Protein AF-A0A970KPC2-F1 (afdb_monomer)

Secondary structure (DSSP, 8-state):
-PPPHHHHHHHH--SS-------TTS-HHHHHHHHHHHHHHTS---GGG-EEEESSHHHHHHHHHHHHHHHHHHSTT-S-HHHHHHHHHHTTTSEEEEHHHHHHHHHHHTHHHHT--TT-----HHHHHHHHHHHHHHHHHHHHHHT-HHHHHHH--

Radius of gyration: 24.42 Å; Cα contacts (8 Å, |Δi|>4): 106; chains: 1; bounding box: 50×39×70 Å

Mean predicted aligned error: 6.04 Å

Structure (mmCIF, N/CA/C/O backbone):
data_AF-A0A970KPC2-F1
#
_entry.id   AF-A0A970KPC2-F1
#
loop_
_atom_site.group_PDB
_atom_site.id
_atom_site.type_symbol
_atom_site.la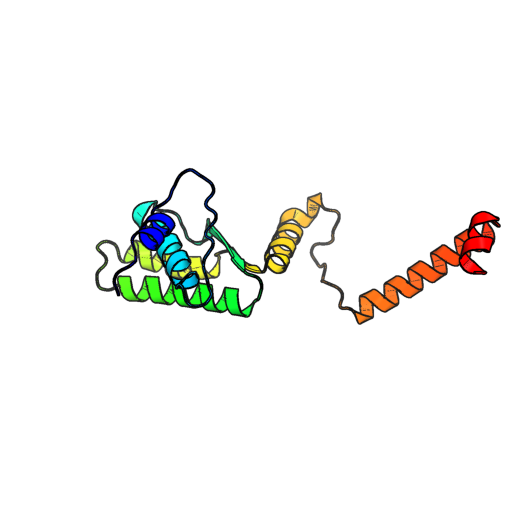bel_atom_id
_atom_site.label_alt_id
_atom_site.label_comp_id
_atom_site.label_asym_id
_atom_site.label_entity_id
_atom_site.label_seq_id
_atom_site.pdbx_PDB_ins_code
_atom_site.Cartn_x
_atom_site.Cartn_y
_atom_site.Cartn_z
_atom_site.occupancy
_atom_site.B_iso_or_equiv
_atom_site.auth_seq_id
_atom_site.auth_comp_id
_atom_site.auth_asym_id
_atom_site.auth_atom_id
_atom_site.pdbx_PDB_model_num
ATOM 1 N N . MET A 1 1 ? -7.363 13.401 20.607 1.00 59.81 1 MET A N 1
ATOM 2 C CA . MET A 1 1 ? -7.301 14.564 19.693 1.00 59.81 1 MET A CA 1
ATOM 3 C C . MET A 1 1 ? -8.570 14.571 18.870 1.00 59.81 1 MET A C 1
ATOM 5 O O . MET A 1 1 ? -8.982 13.497 18.450 1.00 59.81 1 MET A O 1
ATOM 9 N N . ALA A 1 2 ? -9.192 15.733 18.694 1.00 86.62 2 ALA A N 1
ATOM 10 C CA . ALA A 1 2 ? -10.320 15.876 17.781 1.00 86.62 2 ALA A CA 1
ATOM 11 C C . ALA A 1 2 ? -9.799 15.972 16.337 1.00 86.62 2 ALA A C 1
ATOM 13 O O . ALA A 1 2 ? -8.763 16.594 16.103 1.00 86.62 2 ALA A O 1
ATOM 14 N N . TRP A 1 3 ? -10.491 15.323 15.404 1.00 94.56 3 TRP A N 1
ATOM 15 C CA . TRP A 1 3 ? -10.256 15.470 13.967 1.00 94.56 3 TRP A CA 1
ATOM 16 C C . TRP A 1 3 ? -10.808 16.818 13.489 1.00 94.56 3 TRP A C 1
ATOM 18 O O . TRP A 1 3 ? -11.826 17.263 14.018 1.00 94.56 3 TRP A O 1
ATOM 28 N N . THR A 1 4 ? -10.171 17.450 12.499 1.00 95.44 4 THR A N 1
ATOM 29 C CA . THR A 1 4 ? -10.776 18.611 11.816 1.00 95.44 4 THR A CA 1
ATOM 30 C C . THR A 1 4 ? -11.923 18.168 10.910 1.00 95.44 4 THR A C 1
ATOM 32 O O . THR A 1 4 ? -12.033 16.984 10.574 1.00 95.44 4 THR A O 1
ATOM 35 N N . ASP A 1 5 ? -12.750 19.115 10.474 1.00 95.69 5 ASP A N 1
ATOM 36 C CA . ASP A 1 5 ? -13.871 18.830 9.578 1.00 95.69 5 ASP A CA 1
ATOM 37 C C . ASP A 1 5 ? -13.393 18.223 8.250 1.00 95.69 5 ASP A C 1
ATOM 39 O O . ASP A 1 5 ? -13.946 17.224 7.793 1.00 95.69 5 ASP A O 1
ATOM 43 N N . GLU A 1 6 ? -12.287 18.716 7.687 1.00 94.75 6 GLU A N 1
ATOM 44 C CA . GLU A 1 6 ? -11.696 18.180 6.453 1.00 94.75 6 GLU A CA 1
ATOM 45 C C . GLU A 1 6 ? -11.117 16.774 6.659 1.00 94.75 6 GLU A C 1
ATOM 47 O O . GLU A 1 6 ? -11.199 15.913 5.780 1.00 94.75 6 GLU A O 1
ATOM 52 N N . GLN A 1 7 ? -10.532 16.506 7.832 1.00 96.19 7 GLN A N 1
ATOM 53 C CA . GLN A 1 7 ? -10.046 15.170 8.177 1.00 96.19 7 GLN A CA 1
ATOM 54 C C . GLN A 1 7 ? -11.211 14.191 8.338 1.00 96.19 7 GLN A C 1
ATOM 56 O O . GLN A 1 7 ? -11.132 13.065 7.845 1.00 96.19 7 GLN A O 1
ATOM 61 N N . LEU A 1 8 ? -12.301 14.611 8.986 1.00 96.00 8 LEU A N 1
ATOM 62 C CA . LEU A 1 8 ? -13.521 13.816 9.117 1.00 96.00 8 LEU A CA 1
ATOM 63 C C . LEU A 1 8 ? -14.161 13.547 7.759 1.00 96.00 8 LEU A C 1
ATOM 65 O O . LEU A 1 8 ? -14.555 12.409 7.500 1.00 96.00 8 LEU A O 1
ATOM 69 N N . GLU A 1 9 ? -14.224 14.545 6.880 1.00 95.44 9 GLU A N 1
ATOM 70 C CA . GLU A 1 9 ? -14.686 14.370 5.506 1.00 95.44 9 GLU A CA 1
ATOM 71 C C . GLU A 1 9 ? -13.822 13.327 4.786 1.00 95.44 9 GLU A C 1
ATOM 73 O O . GLU A 1 9 ? -14.343 12.336 4.267 1.00 95.44 9 GLU A O 1
ATOM 78 N N . ALA A 1 10 ? -12.494 13.465 4.851 1.00 96.31 10 ALA A N 1
ATOM 79 C CA . ALA A 1 10 ? -11.567 12.516 4.246 1.00 96.31 10 ALA A CA 1
ATOM 80 C C . ALA A 1 10 ? -11.670 11.104 4.846 1.00 96.31 10 ALA A C 1
ATOM 82 O O . ALA A 1 10 ? -11.484 10.120 4.133 1.00 96.31 10 ALA A O 1
ATOM 83 N N . ILE A 1 11 ? -11.994 10.962 6.130 1.00 96.81 11 ILE A N 1
ATOM 84 C CA . ILE A 1 11 ? -12.200 9.670 6.801 1.00 96.81 11 ILE A CA 1
ATOM 85 C C . ILE A 1 11 ? -13.536 9.033 6.380 1.00 96.81 11 ILE A C 1
ATOM 87 O O . ILE A 1 11 ? -13.601 7.833 6.088 1.00 96.81 11 ILE A O 1
ATOM 91 N N . ASN A 1 12 ? -14.604 9.826 6.312 1.00 96.12 12 ASN A N 1
ATOM 92 C CA . ASN A 1 12 ? -15.973 9.347 6.118 1.00 96.12 12 ASN A CA 1
ATOM 93 C C . ASN A 1 12 ? -16.388 9.239 4.644 1.00 96.12 12 ASN A C 1
ATOM 95 O O . ASN A 1 12 ? -17.336 8.524 4.342 1.00 96.12 12 ASN A O 1
ATOM 99 N N . HIS A 1 13 ? -15.683 9.880 3.708 1.00 96.00 13 HIS A N 1
ATOM 100 C CA . HIS A 1 13 ? -16.048 9.875 2.287 1.00 96.00 13 HIS A CA 1
ATOM 101 C C . HIS A 1 13 ? -16.171 8.450 1.709 1.00 96.00 13 HIS A C 1
ATOM 103 O O . HIS A 1 13 ? -15.275 7.619 1.912 1.00 96.00 13 HIS A O 1
ATOM 109 N N . ARG A 1 14 ? -17.235 8.159 0.949 1.00 94.44 14 ARG A N 1
ATOM 110 C CA . ARG A 1 14 ? -17.501 6.859 0.294 1.00 94.44 14 ARG A CA 1
ATOM 111 C C . ARG A 1 14 ? -18.045 7.053 -1.128 1.00 94.44 14 ARG A C 1
ATOM 113 O O . ARG A 1 14 ? -18.544 8.118 -1.469 1.00 94.44 14 ARG A O 1
ATOM 120 N N . GLY A 1 15 ? -17.971 6.000 -1.946 1.00 93.12 15 GLY A N 1
ATOM 121 C CA . GLY A 1 15 ? -18.669 5.905 -3.237 1.00 93.12 15 GLY A CA 1
ATOM 122 C C . GLY A 1 15 ? -18.008 6.600 -4.433 1.00 93.12 15 GLY A C 1
ATOM 123 O O . GLY A 1 15 ? -18.491 6.437 -5.549 1.00 93.12 15 GLY A O 1
ATOM 124 N N . LYS A 1 16 ? -16.916 7.348 -4.235 1.00 94.38 16 LYS A N 1
ATOM 125 C CA . LYS A 1 16 ? -16.149 8.006 -5.306 1.00 94.38 16 LYS A CA 1
ATOM 126 C C . LYS A 1 16 ? -14.651 8.011 -4.998 1.00 94.38 16 LYS A C 1
ATOM 128 O O . LYS A 1 16 ? -14.231 7.729 -3.873 1.00 94.38 16 LYS A O 1
ATOM 133 N N . ASN A 1 17 ? -13.857 8.345 -6.014 1.00 96.19 17 ASN A N 1
ATOM 134 C CA . ASN A 1 17 ? -12.427 8.591 -5.860 1.00 96.19 17 ASN A CA 1
ATOM 135 C C . ASN A 1 17 ? -12.209 9.889 -5.077 1.00 96.19 17 ASN A C 1
ATOM 137 O O . ASN A 1 17 ? -12.846 10.901 -5.364 1.00 96.19 17 ASN A O 1
ATOM 141 N N . LEU A 1 18 ? -11.288 9.850 -4.115 1.00 95.44 18 LEU A N 1
ATOM 142 C CA . LEU A 1 18 ? -10.932 10.982 -3.268 1.00 95.44 18 LEU A CA 1
ATOM 143 C C . LEU A 1 18 ? -9.440 11.282 -3.423 1.00 95.44 18 LEU A C 1
ATOM 145 O O . LEU A 1 18 ? -8.610 10.393 -3.237 1.00 95.44 18 LEU A O 1
ATOM 149 N N . LEU A 1 19 ? -9.115 12.543 -3.704 1.00 95.75 19 LEU A N 1
ATOM 150 C CA . LEU A 1 19 ? -7.753 13.065 -3.663 1.00 95.75 19 LEU A CA 1
ATOM 151 C C . LEU A 1 19 ? -7.620 13.999 -2.460 1.00 95.75 19 LEU A C 1
ATOM 153 O O . LEU A 1 19 ? -8.370 14.963 -2.344 1.00 95.75 19 LEU A O 1
ATOM 157 N N . VAL A 1 20 ? -6.655 13.727 -1.582 1.00 93.81 20 VAL A N 1
ATOM 158 C CA . VAL A 1 20 ? -6.379 14.555 -0.400 1.00 93.81 20 VAL A CA 1
ATOM 159 C C . VAL A 1 20 ? -5.048 15.272 -0.595 1.00 93.81 20 VAL A C 1
ATOM 161 O O . VAL A 1 20 ? -3.989 14.645 -0.567 1.00 93.81 20 VAL A O 1
ATOM 164 N N . ALA A 1 21 ? -5.096 16.591 -0.772 1.00 93.44 21 ALA A N 1
ATOM 165 C CA . ALA A 1 21 ? -3.915 17.447 -0.801 1.00 93.44 21 ALA A CA 1
ATOM 166 C C . ALA A 1 21 ? -3.690 18.047 0.592 1.00 93.44 21 ALA A C 1
ATOM 168 O O . ALA A 1 21 ? -4.561 18.737 1.113 1.00 93.44 21 ALA A O 1
ATOM 169 N N . ALA A 1 22 ? -2.537 17.785 1.215 1.00 89.81 22 ALA A N 1
ATOM 170 C CA . ALA A 1 22 ? -2.247 18.337 2.537 1.00 89.81 22 ALA A CA 1
ATOM 171 C C . ALA A 1 22 ? -0.745 18.542 2.780 1.00 89.81 22 ALA A C 1
ATOM 173 O O . ALA A 1 22 ? 0.085 17.712 2.390 1.00 89.81 22 ALA A O 1
ATOM 174 N N . ALA A 1 23 ? -0.401 19.614 3.498 1.00 90.94 23 ALA A N 1
ATOM 175 C CA . ALA A 1 23 ? 0.975 19.966 3.858 1.00 90.94 23 ALA A CA 1
ATOM 176 C C . ALA A 1 23 ? 1.645 18.902 4.749 1.00 90.94 23 ALA A C 1
ATOM 178 O O . ALA A 1 23 ? 0.975 18.038 5.330 1.00 90.94 23 ALA A O 1
ATOM 179 N N . ALA A 1 24 ? 2.974 18.917 4.864 1.00 86.94 24 ALA A N 1
ATOM 180 C CA . ALA A 1 24 ? 3.682 18.082 5.840 1.00 86.94 24 ALA A CA 1
ATOM 181 C C . ALA A 1 24 ? 3.141 18.333 7.266 1.00 86.94 24 ALA A C 1
ATOM 183 O O . ALA A 1 24 ? 2.710 19.436 7.582 1.00 86.94 24 ALA A O 1
ATOM 184 N N . GLY A 1 25 ? 3.083 17.295 8.105 1.00 85.31 25 GLY A N 1
ATOM 185 C CA . GLY A 1 25 ? 2.579 17.413 9.484 1.00 85.31 25 GLY A CA 1
ATOM 186 C C . GLY A 1 25 ? 1.051 17.483 9.659 1.00 85.31 25 GLY A C 1
ATOM 187 O O . GLY A 1 25 ? 0.577 17.355 10.777 1.00 85.31 25 GLY A O 1
ATOM 188 N N . SER A 1 26 ? 0.257 17.571 8.587 1.00 87.81 26 SER A N 1
ATOM 189 C CA . SER A 1 26 ? -1.227 17.628 8.634 1.00 87.81 26 SER A CA 1
ATOM 190 C C . SER A 1 26 ? -1.946 16.342 9.086 1.00 87.81 26 SER A C 1
ATOM 192 O O . SER A 1 26 ? -3.170 16.246 9.018 1.00 87.81 26 SER A O 1
ATOM 194 N N . GLY A 1 27 ? -1.205 15.315 9.509 1.00 91.00 27 GLY A N 1
ATOM 195 C CA . GLY A 1 27 ? -1.789 14.055 9.974 1.00 91.00 27 GLY A CA 1
ATOM 196 C C . GLY A 1 27 ? -2.315 13.129 8.872 1.00 91.00 27 GLY A C 1
ATOM 197 O O . GLY A 1 27 ? -3.065 12.212 9.189 1.00 91.00 27 GLY A O 1
ATOM 198 N N . LYS A 1 28 ? -1.909 13.306 7.601 1.00 93.81 28 LYS A N 1
ATOM 199 C CA . LYS A 1 28 ? -2.319 12.456 6.454 1.00 93.81 28 LYS A CA 1
ATOM 200 C C . LYS A 1 28 ? -2.311 10.956 6.761 1.00 93.81 28 LYS A C 1
ATOM 202 O O . LYS A 1 28 ? -3.272 10.257 6.460 1.00 93.81 28 LYS A O 1
ATOM 207 N N . THR A 1 29 ? -1.235 10.468 7.376 1.00 92.88 29 THR A N 1
ATOM 208 C CA . THR A 1 29 ? -1.098 9.051 7.730 1.00 92.88 29 THR A CA 1
ATOM 209 C C . THR A 1 29 ? -2.138 8.634 8.767 1.00 92.88 29 THR A C 1
ATOM 211 O O . THR A 1 29 ? -2.769 7.595 8.609 1.00 92.88 29 THR A O 1
ATOM 214 N N . SER A 1 30 ? -2.375 9.455 9.792 1.00 95.00 30 SER A N 1
ATOM 215 C CA . SER A 1 30 ? -3.395 9.196 10.814 1.00 95.00 30 SER A CA 1
ATOM 216 C C . SER A 1 30 ? -4.805 9.191 10.218 1.00 95.00 30 SER A C 1
ATOM 218 O O . SER A 1 30 ? -5.588 8.301 10.533 1.00 95.00 30 SER A O 1
ATOM 220 N N . VAL A 1 31 ? -5.103 10.126 9.309 1.00 96.06 31 VAL A N 1
ATOM 221 C CA . VAL A 1 31 ? -6.367 10.181 8.550 1.00 96.06 31 VAL A CA 1
ATOM 222 C C . VAL A 1 31 ? -6.562 8.903 7.735 1.00 96.06 31 VAL A C 1
ATOM 224 O O . VAL A 1 31 ? -7.636 8.307 7.767 1.00 96.06 31 VAL A O 1
ATOM 227 N N . LEU A 1 32 ? -5.523 8.445 7.030 1.00 96.19 32 LEU A N 1
ATOM 228 C CA . LEU A 1 32 ? -5.593 7.228 6.223 1.00 96.19 32 LEU A CA 1
ATOM 229 C C . LEU A 1 32 ? -5.788 5.971 7.084 1.00 96.19 32 LEU A C 1
ATOM 231 O O . LEU A 1 32 ? -6.610 5.123 6.741 1.00 96.19 32 LEU A O 1
ATOM 235 N N . VAL A 1 33 ? -5.082 5.863 8.214 1.00 97.00 33 VAL A N 1
ATOM 236 C CA . VAL A 1 33 ? -5.248 4.754 9.168 1.00 97.00 33 VAL A CA 1
ATOM 237 C C . VAL A 1 33 ? -6.666 4.743 9.731 1.00 97.00 33 VAL A C 1
ATOM 239 O O . VAL A 1 33 ? -7.311 3.699 9.718 1.00 97.00 33 VAL A O 1
ATOM 242 N N . GLU A 1 34 ? -7.191 5.890 10.163 1.00 96.94 34 GLU A N 1
ATOM 243 C CA . GLU A 1 34 ? -8.556 5.973 10.690 1.00 96.94 34 GLU A CA 1
ATOM 244 C C . GLU A 1 34 ? -9.601 5.638 9.620 1.00 96.94 34 GLU A C 1
ATOM 246 O O . GLU A 1 34 ? -10.548 4.896 9.883 1.00 96.94 34 GLU A O 1
ATOM 251 N N . ARG A 1 35 ? -9.391 6.100 8.381 1.00 97.12 35 ARG A N 1
ATOM 252 C CA . ARG A 1 35 ? -10.222 5.729 7.231 1.00 97.12 35 ARG A CA 1
ATOM 253 C C . ARG A 1 35 ? -10.247 4.214 7.039 1.00 97.12 35 ARG A C 1
ATOM 255 O O . ARG A 1 35 ? -11.328 3.655 6.878 1.00 97.12 35 ARG A O 1
ATOM 262 N N . ILE A 1 36 ? -9.092 3.545 7.087 1.00 96.75 36 ILE A N 1
ATOM 263 C CA . ILE A 1 36 ? -8.992 2.079 6.980 1.00 96.75 36 ILE A CA 1
ATOM 264 C C . ILE A 1 36 ? -9.764 1.398 8.113 1.00 96.75 36 ILE A C 1
ATOM 266 O O . ILE A 1 36 ? -10.569 0.510 7.843 1.00 96.75 36 ILE A O 1
ATOM 270 N N . ILE A 1 37 ? -9.579 1.835 9.361 1.00 95.88 37 ILE A N 1
ATOM 271 C CA . ILE A 1 37 ? -10.285 1.266 10.517 1.00 95.88 37 ILE A CA 1
ATOM 272 C C . ILE A 1 37 ? -11.800 1.415 10.375 1.00 95.88 37 ILE A C 1
ATOM 274 O O . ILE A 1 37 ? -12.524 0.446 10.594 1.00 95.88 37 ILE A O 1
ATOM 278 N N . LYS A 1 38 ? -12.292 2.570 9.920 1.00 95.50 38 LYS A N 1
ATOM 279 C CA . LYS A 1 38 ? -13.723 2.743 9.642 1.00 95.50 38 LYS A CA 1
ATOM 280 C C . LYS A 1 38 ? -14.233 1.857 8.517 1.00 95.50 38 LYS A C 1
ATOM 282 O O . LYS A 1 38 ? -15.329 1.331 8.622 1.00 95.50 38 LYS A O 1
ATOM 287 N N . ARG A 1 39 ? -13.453 1.615 7.461 1.00 95.62 39 ARG A N 1
ATOM 288 C CA . ARG A 1 39 ? -13.855 0.626 6.441 1.00 95.62 39 ARG A CA 1
ATOM 289 C C . ARG A 1 39 ? -13.981 -0.778 7.025 1.00 95.62 39 ARG A C 1
ATOM 291 O O . ARG A 1 39 ? -14.852 -1.546 6.629 1.00 95.62 39 ARG A O 1
ATOM 298 N N . ILE A 1 40 ? -13.105 -1.112 7.964 1.00 94.56 40 ILE A N 1
ATOM 299 C CA . ILE A 1 40 ? -13.101 -2.414 8.617 1.00 94.56 40 ILE A C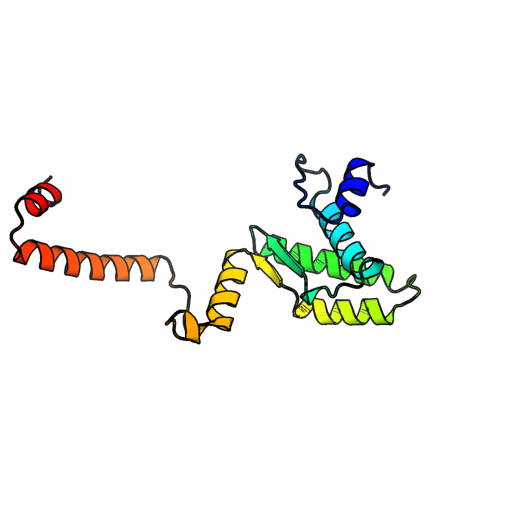A 1
ATOM 300 C C . ILE A 1 40 ? -14.310 -2.581 9.545 1.00 94.56 40 ILE A C 1
ATOM 302 O O . ILE A 1 40 ? -14.902 -3.659 9.577 1.00 94.56 40 ILE A O 1
ATOM 306 N N . LEU A 1 41 ? -14.648 -1.539 10.306 1.00 92.50 41 LEU A N 1
ATOM 307 C CA . LEU A 1 41 ? -15.684 -1.580 11.338 1.00 92.50 41 LEU A CA 1
ATOM 308 C C . LEU A 1 41 ? -17.077 -1.239 10.806 1.00 92.50 41 LEU A C 1
ATOM 310 O O . LEU A 1 41 ? -18.010 -1.999 11.045 1.00 92.50 41 LEU A O 1
ATOM 314 N N . ASP A 1 42 ? -17.200 -0.144 10.061 1.00 92.94 42 ASP A N 1
ATOM 315 C CA . ASP A 1 42 ? -18.488 0.401 9.627 1.00 92.94 42 ASP A CA 1
ATOM 316 C C . ASP A 1 42 ? -18.966 -0.294 8.344 1.00 92.94 42 ASP A C 1
ATOM 318 O O . ASP A 1 42 ? -20.127 -0.682 8.233 1.00 92.94 42 ASP A O 1
ATOM 322 N N . ASP A 1 43 ? -18.055 -0.510 7.384 1.00 93.19 43 ASP A N 1
ATOM 323 C CA . ASP A 1 43 ? -18.388 -1.136 6.094 1.00 93.19 43 ASP A CA 1
ATOM 324 C C . ASP A 1 43 ? -18.279 -2.683 6.144 1.00 93.19 43 ASP A C 1
ATOM 326 O O . ASP A 1 43 ? -18.541 -3.357 5.147 1.00 93.19 43 ASP A O 1
ATOM 330 N N . ASN A 1 44 ? -17.856 -3.259 7.280 1.00 92.50 44 ASN A N 1
ATOM 331 C CA . ASN A 1 44 ? -17.578 -4.691 7.475 1.00 92.50 44 ASN A CA 1
ATOM 332 C C . ASN A 1 44 ? -16.627 -5.300 6.419 1.00 92.50 44 ASN A C 1
ATOM 334 O O . ASN A 1 44 ? -16.752 -6.465 6.034 1.00 92.50 44 ASN A O 1
ATOM 338 N N . ILE A 1 45 ? -15.636 -4.530 5.964 1.00 95.88 45 ILE A N 1
ATOM 339 C CA . ILE A 1 45 ? -14.643 -4.989 4.984 1.00 95.88 45 ILE A CA 1
ATOM 340 C C . ILE A 1 45 ? -13.463 -5.633 5.699 1.00 95.88 45 ILE A C 1
ATOM 342 O O . ILE A 1 45 ? -13.018 -5.170 6.749 1.00 95.88 45 ILE A O 1
ATOM 346 N N . ASP A 1 46 ? -12.966 -6.736 5.156 1.00 97.44 46 ASP A N 1
ATOM 347 C CA . ASP A 1 46 ? -11.770 -7.367 5.696 1.00 97.44 46 ASP A CA 1
ATOM 348 C C . ASP A 1 46 ? -10.517 -6.618 5.238 1.00 97.44 46 ASP A C 1
ATOM 350 O O . ASP A 1 46 ? -10.424 -6.168 4.095 1.00 97.44 46 ASP A O 1
ATOM 354 N N . VAL A 1 47 ? -9.539 -6.470 6.129 1.00 97.25 47 VAL A N 1
ATOM 355 C CA . VAL A 1 47 ? -8.307 -5.722 5.847 1.00 97.25 47 VAL A CA 1
ATOM 356 C C . VAL A 1 47 ? -7.496 -6.336 4.701 1.00 97.25 47 VAL A C 1
ATOM 358 O O . VAL A 1 47 ? -6.790 -5.617 4.000 1.00 97.25 47 VAL A O 1
ATOM 361 N N . ASP A 1 48 ? -7.634 -7.641 4.457 1.00 96.31 48 ASP A N 1
ATOM 362 C CA . ASP A 1 48 ? -7.006 -8.348 3.337 1.00 96.31 48 ASP A CA 1
ATOM 363 C C . ASP A 1 48 ? -7.675 -8.087 1.977 1.00 96.31 48 ASP A C 1
ATOM 365 O O . ASP A 1 48 ? -7.087 -8.373 0.938 1.00 96.31 48 ASP A O 1
ATOM 369 N N . LYS A 1 49 ? -8.852 -7.453 1.965 1.00 96.56 49 LYS A N 1
ATOM 370 C CA . LYS A 1 49 ? -9.532 -6.965 0.754 1.00 96.56 49 LYS A CA 1
ATOM 371 C C . LYS A 1 49 ? -9.153 -5.524 0.400 1.00 96.56 49 LYS A C 1
ATOM 373 O O . LYS A 1 49 ? -9.711 -4.951 -0.535 1.00 96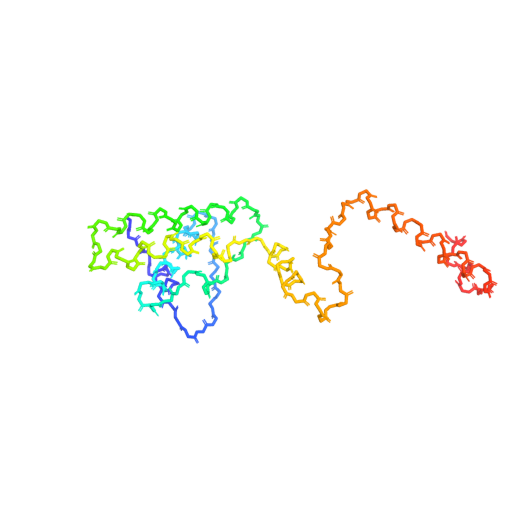.56 49 LYS A O 1
ATOM 378 N N . LEU A 1 50 ? -8.240 -4.910 1.154 1.00 96.00 50 LEU A N 1
ATOM 379 C CA . LEU A 1 50 ? -7.734 -3.564 0.900 1.00 96.00 50 LEU A CA 1
ATOM 380 C C . LEU A 1 50 ? -6.343 -3.632 0.263 1.00 96.00 50 LEU A C 1
ATOM 382 O O . LEU A 1 50 ? -5.455 -4.330 0.752 1.00 96.00 50 LEU A O 1
ATOM 386 N N . LEU A 1 51 ? -6.145 -2.844 -0.795 1.00 96.81 51 LEU A N 1
ATOM 387 C CA . LEU A 1 51 ? -4.827 -2.559 -1.353 1.00 96.81 51 LEU A CA 1
ATOM 388 C C . LEU A 1 51 ? -4.347 -1.206 -0.836 1.00 96.81 51 LEU A C 1
ATOM 390 O O . LEU A 1 51 ? -4.996 -0.180 -1.046 1.00 96.81 51 LEU A O 1
ATOM 394 N N . ILE A 1 52 ? -3.202 -1.213 -0.167 1.00 96.94 52 ILE A N 1
ATOM 395 C CA . ILE A 1 52 ? -2.597 -0.042 0.447 1.00 96.94 52 ILE A CA 1
ATOM 396 C C . ILE A 1 52 ? -1.152 0.053 -0.044 1.00 96.94 52 ILE A C 1
ATOM 398 O O . ILE A 1 52 ? -0.311 -0.795 0.259 1.00 96.94 52 ILE A O 1
ATOM 402 N N . VAL A 1 53 ? -0.874 1.093 -0.827 1.00 97.12 53 VAL A N 1
ATOM 403 C CA . VAL A 1 53 ? 0.408 1.265 -1.515 1.00 97.12 53 VAL A CA 1
ATOM 404 C C . VAL A 1 53 ? 1.153 2.475 -0.964 1.00 97.12 53 VAL A C 1
ATOM 406 O O . VAL A 1 53 ? 0.583 3.560 -0.853 1.00 97.12 53 VAL A O 1
ATOM 409 N N . THR A 1 54 ? 2.435 2.302 -0.649 1.00 96.00 54 THR A N 1
ATOM 410 C CA . THR A 1 54 ? 3.341 3.370 -0.203 1.00 96.00 54 THR A CA 1
ATOM 411 C C . THR A 1 54 ? 4.553 3.503 -1.127 1.00 96.00 54 THR A C 1
ATOM 413 O O . THR A 1 54 ? 4.809 2.656 -1.984 1.00 96.00 54 THR A O 1
ATOM 416 N N . PHE A 1 55 ? 5.319 4.585 -0.961 1.00 95.12 55 PHE A N 1
ATOM 417 C CA . PHE A 1 55 ? 6.546 4.798 -1.733 1.00 95.12 55 PHE A CA 1
ATOM 418 C C . PHE A 1 55 ? 7.713 3.941 -1.221 1.00 95.12 55 PHE A C 1
ATOM 420 O O . PHE A 1 55 ? 8.427 3.327 -2.008 1.00 95.12 55 PHE A O 1
ATOM 427 N N . THR A 1 56 ? 7.880 3.847 0.101 1.00 96.19 56 THR A N 1
ATOM 428 C CA . THR A 1 56 ? 8.969 3.089 0.734 1.00 96.19 56 THR A CA 1
ATOM 429 C C . THR A 1 56 ? 8.447 1.872 1.490 1.00 96.19 56 THR A C 1
ATOM 431 O O . THR A 1 56 ? 7.287 1.832 1.918 1.00 96.19 56 THR A O 1
ATOM 434 N N . ARG A 1 57 ? 9.321 0.871 1.672 1.00 94.69 57 ARG A N 1
ATOM 435 C CA . ARG A 1 57 ? 9.022 -0.323 2.483 1.00 94.69 57 ARG A CA 1
ATOM 436 C C . ARG A 1 57 ? 8.808 0.051 3.949 1.00 94.69 57 ARG A C 1
ATOM 438 O O . ARG A 1 57 ? 7.889 -0.476 4.565 1.00 94.69 57 ARG A O 1
ATOM 445 N N . ASP A 1 58 ? 9.570 1.019 4.448 1.00 97.25 58 ASP A N 1
ATOM 446 C CA . ASP A 1 58 ? 9.440 1.522 5.818 1.00 97.25 58 ASP A CA 1
ATOM 447 C C . ASP A 1 58 ? 8.073 2.170 6.046 1.00 97.25 58 ASP A C 1
ATOM 449 O O . ASP A 1 58 ? 7.411 1.867 7.030 1.00 97.25 58 ASP A O 1
ATOM 453 N N . ALA A 1 59 ? 7.577 2.967 5.092 1.00 95.69 59 ALA A N 1
ATOM 454 C CA . ALA A 1 59 ? 6.239 3.548 5.185 1.00 95.69 59 ALA A CA 1
ATOM 455 C C . ALA A 1 59 ? 5.133 2.476 5.155 1.00 95.69 59 ALA A C 1
ATOM 457 O O . ALA A 1 59 ? 4.111 2.631 5.822 1.00 95.69 59 ALA A O 1
ATOM 458 N N . ALA A 1 60 ? 5.319 1.382 4.405 1.00 96.12 60 ALA A N 1
ATOM 459 C CA . ALA A 1 60 ? 4.382 0.256 4.426 1.00 96.12 60 ALA A CA 1
ATOM 460 C C . ALA A 1 60 ? 4.395 -0.459 5.787 1.00 96.12 60 ALA A C 1
ATOM 462 O O . ALA A 1 60 ? 3.331 -0.764 6.330 1.00 96.12 60 ALA A O 1
ATOM 463 N N . ALA A 1 61 ? 5.584 -0.705 6.346 1.00 96.38 61 ALA A N 1
ATOM 464 C CA . ALA A 1 61 ? 5.749 -1.316 7.662 1.00 96.38 61 ALA A CA 1
ATOM 465 C C . ALA A 1 61 ? 5.117 -0.446 8.759 1.00 96.38 61 ALA A C 1
ATOM 467 O O . ALA A 1 61 ? 4.269 -0.928 9.509 1.00 96.38 61 ALA A O 1
ATOM 468 N N . GLU A 1 62 ? 5.423 0.852 8.763 1.00 96.69 62 GLU A N 1
ATOM 469 C CA . GLU A 1 62 ? 4.833 1.832 9.674 1.00 96.69 62 GLU A CA 1
ATOM 470 C C . GLU A 1 62 ? 3.301 1.849 9.555 1.00 96.69 62 GLU A C 1
ATOM 472 O O . GLU A 1 62 ? 2.583 1.868 10.555 1.00 96.69 62 GLU A O 1
ATOM 477 N N . MET A 1 63 ? 2.764 1.799 8.333 1.00 96.50 63 MET A N 1
ATOM 478 C CA . MET A 1 63 ? 1.318 1.773 8.122 1.00 96.50 63 MET A CA 1
ATOM 479 C C . MET A 1 63 ? 0.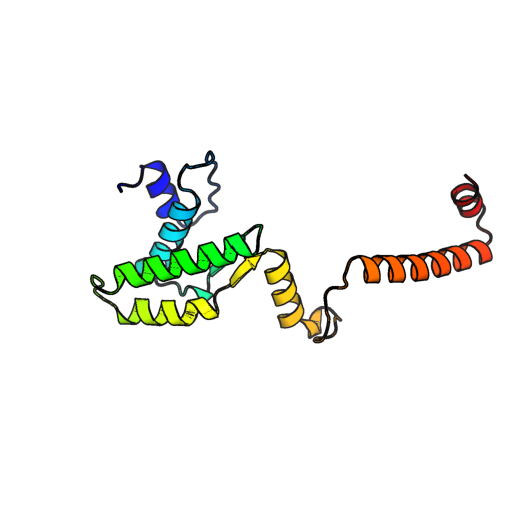674 0.516 8.712 1.00 96.50 63 MET A C 1
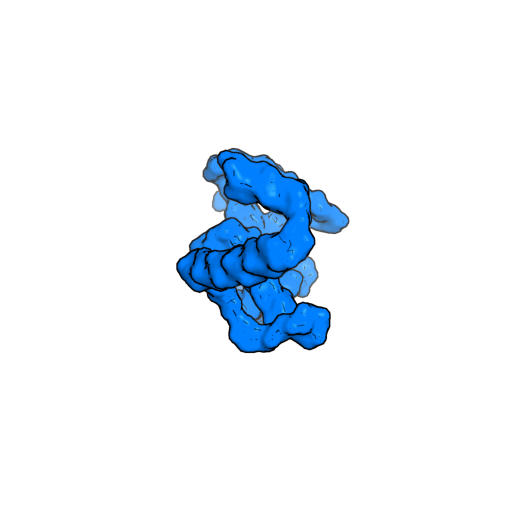ATOM 481 O O . MET A 1 63 ? -0.368 0.608 9.364 1.00 96.50 63 MET A O 1
ATOM 485 N N . LYS A 1 64 ? 1.310 -0.647 8.544 1.00 96.75 64 LYS A N 1
ATOM 486 C CA . LYS A 1 64 ? 0.856 -1.913 9.130 1.00 96.75 64 LYS A CA 1
ATOM 487 C C . LYS A 1 64 ? 0.876 -1.872 10.660 1.00 96.75 64 LYS A C 1
ATOM 489 O O . LYS A 1 64 ? -0.105 -2.276 11.285 1.00 96.75 64 LYS A O 1
ATOM 494 N N . GLU A 1 65 ? 1.939 -1.337 11.257 1.00 97.25 65 GLU A N 1
ATOM 495 C CA . GLU A 1 65 ? 2.057 -1.151 12.709 1.00 97.25 65 GLU A CA 1
ATOM 496 C C . GLU A 1 65 ? 0.989 -0.202 13.256 1.00 97.25 65 GLU A C 1
ATOM 498 O O . GLU A 1 65 ? 0.337 -0.506 14.256 1.00 97.25 65 GLU A O 1
ATOM 503 N N . ARG A 1 66 ? 0.740 0.923 12.576 1.00 97.31 66 ARG A N 1
ATOM 504 C CA . ARG A 1 66 ? -0.294 1.883 12.983 1.00 97.31 66 ARG A CA 1
ATOM 505 C C . ARG A 1 66 ? -1.692 1.278 12.932 1.00 97.31 66 ARG A C 1
ATOM 507 O O . ARG A 1 66 ? -2.472 1.498 13.856 1.00 97.31 66 ARG A O 1
ATOM 514 N N . ILE A 1 67 ? -2.018 0.501 11.897 1.00 97.25 67 ILE A N 1
ATOM 515 C CA . ILE A 1 67 ? -3.315 -0.191 11.815 1.00 97.25 67 ILE A CA 1
ATOM 516 C C . ILE A 1 67 ? -3.427 -1.231 12.934 1.00 97.25 67 ILE A C 1
ATOM 518 O O . ILE A 1 67 ? -4.446 -1.274 13.620 1.00 97.25 67 ILE A O 1
ATOM 522 N N . TYR A 1 68 ? -2.372 -2.015 13.175 1.00 97.06 68 TYR A N 1
ATOM 523 C CA . TYR A 1 68 ? -2.326 -2.983 14.272 1.00 97.06 68 TYR A CA 1
ATOM 524 C C . TYR A 1 68 ? -2.573 -2.322 15.634 1.00 97.06 68 TYR A C 1
ATOM 526 O O . TYR A 1 68 ? -3.446 -2.756 16.385 1.00 97.06 68 TYR A O 1
ATOM 534 N N . ALA A 1 69 ? -1.854 -1.237 15.935 1.00 96.94 69 ALA A N 1
ATOM 535 C CA . ALA A 1 69 ? -2.011 -0.486 17.177 1.00 96.94 69 ALA A CA 1
ATOM 536 C C . ALA A 1 69 ? -3.425 0.102 17.319 1.00 96.94 69 ALA A C 1
ATOM 538 O O . ALA A 1 69 ? -3.997 0.091 18.406 1.00 96.94 69 ALA A O 1
ATOM 539 N N . SER A 1 70 ? -4.010 0.567 16.212 1.00 95.75 70 SER A N 1
ATOM 540 C CA . SER A 1 70 ? -5.362 1.131 16.168 1.00 95.75 70 SER A CA 1
ATOM 541 C C . SER A 1 70 ? -6.459 0.074 16.387 1.00 95.75 70 SER A C 1
ATOM 543 O O . SER A 1 70 ? -7.480 0.357 17.017 1.00 95.75 70 SER A O 1
ATOM 545 N N . ILE A 1 71 ? -6.243 -1.160 15.918 1.00 95.50 71 ILE A N 1
ATOM 546 C CA . ILE A 1 71 ? -7.094 -2.318 16.238 1.00 95.50 71 ILE A CA 1
ATOM 547 C C . ILE A 1 71 ? -6.951 -2.676 17.722 1.00 95.50 71 ILE A C 1
ATOM 549 O O . ILE A 1 71 ? -7.954 -2.831 18.416 1.00 95.50 71 ILE A O 1
ATOM 553 N N . GLN A 1 72 ? -5.715 -2.758 18.223 1.00 95.06 72 GLN A N 1
ATOM 554 C CA . GLN A 1 72 ? -5.419 -3.107 19.614 1.00 95.06 72 GLN A CA 1
ATOM 555 C C . GLN A 1 72 ? -6.031 -2.130 20.619 1.00 95.06 72 GLN A C 1
ATOM 557 O O . GLN A 1 72 ? -6.620 -2.560 21.609 1.00 95.06 72 GLN A O 1
ATOM 562 N N . SER A 1 73 ? -5.945 -0.823 20.357 1.00 94.56 73 SER A N 1
ATOM 563 C CA . SER A 1 73 ? -6.515 0.191 21.248 1.00 94.56 73 SER A CA 1
ATOM 564 C C . SER A 1 73 ? -8.036 0.093 21.362 1.00 94.56 73 SER A C 1
ATOM 566 O O . SER A 1 73 ? -8.581 0.418 22.410 1.00 94.56 73 SER A O 1
ATOM 568 N N . ARG A 1 74 ? -8.716 -0.402 20.322 1.00 94.12 74 ARG A N 1
ATOM 569 C CA . ARG A 1 74 ? -10.178 -0.549 20.286 1.00 94.12 74 ARG A CA 1
ATOM 570 C C . ARG A 1 74 ? -10.679 -1.877 20.840 1.00 94.12 74 ARG A C 1
ATOM 572 O O . ARG A 1 74 ? -11.872 -1.999 21.076 1.00 94.12 74 ARG A O 1
ATOM 579 N N . LEU A 1 75 ? -9.809 -2.865 21.074 1.00 93.44 75 LEU A N 1
ATOM 580 C CA . LEU A 1 75 ? -10.232 -4.186 21.559 1.00 93.44 75 LEU A CA 1
ATOM 581 C C . LEU A 1 75 ? -10.940 -4.138 22.915 1.00 93.44 75 LEU A C 1
ATOM 583 O O . LEU A 1 75 ? -11.854 -4.926 23.136 1.00 93.44 75 LEU A O 1
ATOM 587 N N . LYS A 1 76 ? -10.508 -3.246 23.814 1.00 87.81 76 LYS A N 1
ATOM 588 C CA . LYS A 1 76 ? -11.039 -3.163 25.184 1.00 87.81 76 LYS A CA 1
ATOM 589 C C . LYS A 1 76 ? -12.472 -2.636 25.236 1.00 87.81 76 LYS A C 1
ATOM 591 O O . LYS A 1 76 ? -13.251 -3.117 26.047 1.00 87.81 76 LYS A O 1
ATOM 596 N N . ASP A 1 77 ? -12.794 -1.706 24.343 1.00 89.38 77 ASP A N 1
ATOM 597 C CA . ASP A 1 77 ? -14.052 -0.953 24.351 1.00 89.38 77 ASP A CA 1
ATOM 598 C C . ASP A 1 77 ? -14.973 -1.346 23.181 1.00 89.38 77 ASP A C 1
ATOM 600 O O . ASP A 1 77 ? -15.922 -0.638 22.859 1.00 89.38 77 ASP A O 1
ATOM 604 N N . SER A 1 78 ? -14.672 -2.450 22.489 1.00 89.00 78 SER A N 1
ATOM 605 C CA . SER A 1 78 ? -15.448 -2.899 21.332 1.00 89.00 78 SER A CA 1
ATOM 606 C C . SER A 1 78 ? -16.610 -3.794 21.742 1.00 89.00 78 SER A C 1
ATOM 608 O O . SER A 1 78 ? -16.413 -4.799 22.421 1.00 89.00 78 SER A O 1
ATOM 610 N N . ASP A 1 79 ? -17.790 -3.520 21.186 1.00 89.75 79 ASP A N 1
ATOM 611 C CA . ASP A 1 79 ? -18.954 -4.413 21.268 1.00 89.75 79 ASP A CA 1
ATOM 612 C C . ASP A 1 79 ? -18.736 -5.749 20.528 1.00 89.75 79 ASP A C 1
ATOM 614 O O . ASP A 1 79 ? -19.449 -6.728 20.752 1.00 89.75 79 ASP A O 1
ATOM 618 N N . ASN A 1 80 ? -17.741 -5.818 19.633 1.00 90.75 80 ASN A N 1
ATOM 619 C CA . ASN A 1 80 ? -17.406 -7.016 18.868 1.00 90.75 80 ASN A CA 1
ATOM 620 C C . ASN A 1 80 ? -15.883 -7.253 18.801 1.00 90.75 80 ASN A C 1
ATOM 622 O O . ASN A 1 80 ? -15.257 -7.111 17.741 1.00 90.75 80 ASN A O 1
ATOM 626 N N . PRO A 1 81 ? -15.264 -7.695 19.911 1.00 93.56 81 PRO A N 1
ATOM 627 C CA . PRO A 1 81 ? -13.825 -7.939 19.964 1.00 93.56 81 PRO A CA 1
ATOM 628 C C . PRO A 1 81 ? -13.394 -9.087 19.040 1.00 93.56 81 PRO A C 1
ATOM 630 O O . PRO A 1 81 ? -12.265 -9.101 18.551 1.00 93.56 81 PRO A O 1
ATOM 633 N N . ARG A 1 82 ? -14.297 -10.032 18.728 1.00 94.38 82 ARG A N 1
ATOM 634 C CA . ARG A 1 82 ? -14.022 -11.129 17.785 1.00 94.38 82 ARG A CA 1
ATOM 635 C C . ARG A 1 82 ? -13.719 -10.606 16.384 1.00 94.38 82 ARG A C 1
ATOM 637 O O . ARG A 1 82 ? -12.763 -11.075 15.768 1.00 94.38 82 ARG A O 1
ATOM 644 N N . ARG A 1 83 ? -14.488 -9.621 15.901 1.00 93.88 83 ARG A N 1
ATOM 645 C CA . ARG A 1 83 ? -14.238 -8.988 14.599 1.00 93.88 83 ARG A CA 1
ATOM 646 C C . ARG A 1 83 ? -12.855 -8.347 14.580 1.00 93.88 83 ARG A C 1
ATOM 648 O O . ARG A 1 83 ? -12.097 -8.610 13.661 1.00 93.88 83 ARG A O 1
ATOM 655 N N . LEU A 1 84 ? -12.483 -7.575 15.599 1.00 95.44 84 LEU A N 1
ATOM 656 C CA . LEU A 1 84 ? -11.159 -6.942 15.673 1.00 95.44 84 LEU A CA 1
ATOM 657 C C . LEU A 1 84 ? -10.003 -7.960 15.703 1.00 95.44 84 LEU A C 1
ATOM 659 O O . LEU A 1 84 ? -9.038 -7.800 14.956 1.00 95.44 84 LEU A O 1
ATOM 663 N N . LEU A 1 85 ? -10.117 -9.036 16.492 1.00 95.88 85 LEU A N 1
ATOM 664 C CA . LEU A 1 85 ? -9.108 -10.107 16.543 1.00 95.88 85 LEU A CA 1
ATOM 665 C C . LEU A 1 85 ? -8.949 -10.826 15.195 1.00 95.88 85 LEU A C 1
ATOM 667 O O . LEU A 1 85 ? -7.829 -11.119 14.775 1.00 95.88 85 LEU A O 1
ATOM 671 N N . GLN A 1 86 ? -10.053 -11.071 14.484 1.00 96.25 86 GLN A N 1
ATOM 672 C CA . GLN A 1 86 ? -10.008 -11.626 13.130 1.00 96.25 86 GLN A CA 1
ATOM 673 C C . GLN A 1 86 ? -9.208 -10.714 12.191 1.00 96.25 86 GLN A C 1
ATOM 675 O O . GLN A 1 86 ? -8.343 -11.186 11.456 1.00 96.25 86 GLN A O 1
ATOM 680 N N . GLN A 1 87 ? -9.450 -9.404 12.234 1.00 97.12 87 GLN A N 1
ATOM 681 C CA . GLN A 1 87 ? -8.749 -8.456 11.363 1.00 97.12 87 GLN A CA 1
ATOM 682 C C . GLN A 1 87 ? -7.273 -8.333 11.699 1.00 97.12 87 GLN A C 1
ATOM 684 O O . GLN A 1 87 ? -6.440 -8.233 10.802 1.00 97.12 87 GLN A O 1
ATOM 689 N N . GLN A 1 88 ? -6.934 -8.411 12.982 1.00 96.25 88 GLN A N 1
ATOM 690 C CA . GLN A 1 88 ? -5.548 -8.482 13.415 1.00 96.25 88 GLN A CA 1
ATOM 691 C C . GLN A 1 88 ? -4.824 -9.692 12.813 1.00 96.25 88 GLN A C 1
ATOM 693 O O . GLN A 1 88 ? -3.686 -9.557 12.368 1.00 96.25 88 GLN A O 1
ATOM 698 N N . ALA A 1 89 ? -5.476 -10.857 12.742 1.00 96.19 89 ALA A N 1
ATOM 699 C CA . ALA A 1 89 ? -4.905 -12.032 12.085 1.00 96.19 89 ALA A CA 1
ATOM 700 C C . ALA A 1 89 ? -4.762 -11.831 10.562 1.00 96.19 89 ALA A C 1
ATOM 702 O O . ALA A 1 89 ? -3.739 -12.200 9.973 1.00 96.19 89 ALA A O 1
ATOM 703 N N . LEU A 1 90 ? -5.752 -11.194 9.927 1.00 97.31 90 LEU A N 1
ATOM 704 C CA . LEU A 1 90 ? -5.752 -10.901 8.489 1.00 97.31 90 LEU A CA 1
ATOM 705 C C . LEU A 1 90 ? -4.735 -9.827 8.071 1.00 97.31 90 LEU A C 1
ATOM 707 O O . LEU A 1 90 ? -4.310 -9.830 6.918 1.00 97.31 90 LEU A O 1
ATOM 711 N N . LEU A 1 91 ? -4.245 -8.975 8.982 1.00 95.62 91 LEU A N 1
ATOM 712 C CA . LEU A 1 91 ? -3.189 -7.993 8.677 1.00 95.62 91 LEU A CA 1
ATOM 713 C C . LEU A 1 91 ? -1.917 -8.624 8.101 1.00 95.62 91 LEU A C 1
ATOM 715 O O . LEU A 1 91 ? -1.187 -7.983 7.345 1.00 95.62 91 LEU A O 1
ATOM 719 N N . SER A 1 92 ? -1.623 -9.876 8.458 1.00 92.12 92 SER A N 1
ATOM 720 C CA . SER A 1 92 ? -0.494 -10.618 7.889 1.00 92.12 92 SER A CA 1
ATOM 721 C C . SER A 1 92 ? -0.648 -10.875 6.385 1.00 92.12 92 SER A C 1
ATOM 723 O O . SER A 1 92 ? 0.359 -10.903 5.682 1.00 92.12 92 SER A O 1
ATOM 725 N N . LYS A 1 93 ? -1.891 -10.997 5.907 1.00 93.56 93 LYS A N 1
ATOM 726 C CA . LYS A 1 93 ? -2.268 -11.262 4.512 1.00 93.56 93 LYS A CA 1
ATOM 727 C C . LYS A 1 93 ? -2.621 -9.998 3.726 1.00 93.56 93 LYS A C 1
ATOM 729 O O . LYS A 1 93 ? -2.724 -10.061 2.508 1.00 93.56 93 LYS A O 1
ATOM 734 N N . ALA A 1 94 ? -2.812 -8.867 4.404 1.00 94.94 94 ALA A N 1
ATOM 735 C CA . ALA A 1 94 ? -3.187 -7.615 3.762 1.00 94.94 94 ALA A CA 1
ATOM 736 C C . ALA A 1 94 ? -2.103 -7.078 2.820 1.00 94.94 94 ALA A C 1
ATOM 738 O O . ALA A 1 94 ? -0.908 -7.111 3.128 1.00 94.94 94 ALA A O 1
ATOM 739 N N . HIS A 1 95 ? -2.535 -6.511 1.692 1.00 95.19 95 HIS A N 1
ATOM 740 C CA . HIS A 1 95 ? -1.653 -5.903 0.700 1.00 95.19 95 HIS A CA 1
ATOM 741 C C . HIS A 1 95 ? -1.242 -4.485 1.116 1.00 95.19 95 HIS A C 1
ATOM 743 O O . HIS A 1 95 ? -1.675 -3.502 0.521 1.00 95.19 95 HIS A O 1
ATOM 749 N N . ILE A 1 96 ? -0.391 -4.390 2.141 1.00 97.19 96 ILE A N 1
ATOM 750 C CA . ILE A 1 96 ? 0.245 -3.146 2.600 1.00 97.19 96 ILE A CA 1
ATOM 751 C C . ILE A 1 96 ? 1.711 -3.187 2.168 1.00 97.19 96 ILE A C 1
ATOM 753 O O . ILE A 1 96 ? 2.521 -3.885 2.779 1.00 97.19 96 ILE A O 1
ATOM 757 N N . SER A 1 97 ? 2.051 -2.519 1.066 1.00 97.38 97 SER A N 1
ATOM 758 C CA . SER A 1 97 ? 3.367 -2.685 0.432 1.00 97.38 97 SER A CA 1
ATOM 759 C C . SER A 1 97 ? 3.747 -1.513 -0.476 1.00 97.38 97 SER A C 1
ATOM 761 O O . SER A 1 97 ? 2.980 -0.568 -0.636 1.00 97.38 97 SER A O 1
ATOM 763 N N . THR A 1 98 ? 4.930 -1.565 -1.090 1.00 97.38 98 THR A N 1
ATOM 764 C CA . THR A 1 98 ? 5.269 -0.644 -2.184 1.00 97.38 98 THR A CA 1
ATOM 765 C C . THR A 1 98 ? 4.620 -1.075 -3.494 1.00 97.38 98 THR A C 1
ATOM 767 O O . THR A 1 98 ? 4.297 -2.252 -3.671 1.00 97.38 98 THR A O 1
ATOM 770 N N . ILE A 1 99 ? 4.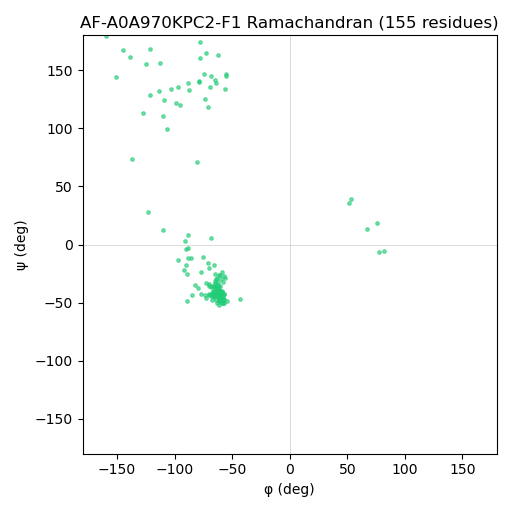502 -0.151 -4.454 1.00 96.50 99 ILE A N 1
ATOM 771 C CA . ILE A 1 99 ? 3.944 -0.472 -5.777 1.00 96.50 99 ILE A CA 1
ATOM 772 C C . ILE A 1 99 ? 4.720 -1.608 -6.453 1.00 96.50 99 ILE A C 1
ATOM 774 O O . ILE A 1 99 ? 4.119 -2.557 -6.943 1.00 96.50 99 ILE A O 1
ATOM 778 N N . SER A 1 100 ? 6.053 -1.582 -6.380 1.00 93.88 100 SER A N 1
ATOM 779 C CA . SER A 1 100 ? 6.909 -2.617 -6.964 1.00 93.88 100 SER A CA 1
ATOM 780 C C . SER A 1 100 ? 6.676 -3.984 -6.321 1.00 93.88 100 SER A C 1
ATOM 782 O O . SER A 1 100 ? 6.632 -4.992 -7.022 1.00 93.88 100 SER A O 1
ATOM 784 N N . SER A 1 101 ? 6.483 -4.027 -4.998 1.00 93.88 101 SER A N 1
ATOM 785 C CA . SER A 1 101 ? 6.201 -5.277 -4.278 1.00 93.88 101 SER A CA 1
ATOM 786 C C . SER A 1 101 ? 4.845 -5.856 -4.688 1.00 93.88 101 SER A C 1
ATOM 788 O O . SER A 1 101 ? 4.714 -7.063 -4.880 1.00 93.88 101 SER A O 1
ATOM 790 N N . PHE A 1 102 ? 3.844 -4.991 -4.871 1.00 95.31 102 PHE A N 1
ATOM 791 C CA . PHE A 1 102 ? 2.529 -5.396 -5.353 1.00 95.31 102 PHE A CA 1
ATOM 792 C C . PHE A 1 102 ? 2.571 -5.897 -6.806 1.00 95.31 102 PHE A C 1
ATOM 794 O O . PHE A 1 102 ? 2.011 -6.949 -7.106 1.00 95.31 102 PHE A O 1
ATOM 801 N N . CYS A 1 103 ? 3.303 -5.221 -7.695 1.00 93.19 103 CYS A N 1
ATOM 802 C CA . CYS A 1 103 ? 3.504 -5.686 -9.069 1.00 93.19 103 CYS A CA 1
ATOM 803 C C . CYS A 1 103 ? 4.191 -7.059 -9.114 1.00 93.19 103 CYS A C 1
ATOM 805 O O . CYS A 1 103 ? 3.754 -7.941 -9.849 1.00 93.19 103 CYS A O 1
ATOM 807 N N . GLN A 1 104 ? 5.219 -7.285 -8.288 1.00 91.06 104 GLN A N 1
ATOM 808 C CA . GLN A 1 104 ? 5.857 -8.603 -8.179 1.00 91.06 104 GLN A CA 1
ATOM 809 C C . GLN A 1 104 ? 4.871 -9.679 -7.716 1.00 91.06 104 GLN A C 1
ATOM 811 O O . GLN A 1 104 ? 4.880 -10.785 -8.255 1.00 91.06 104 GLN A O 1
ATOM 816 N N . TYR A 1 105 ? 4.009 -9.363 -6.744 1.00 90.88 105 TYR A N 1
ATOM 817 C CA . TYR A 1 105 ? 2.950 -10.269 -6.305 1.00 90.88 105 TYR A CA 1
ATOM 818 C C . TYR A 1 105 ? 1.992 -10.627 -7.452 1.00 90.88 105 TYR A C 1
ATOM 820 O O . TYR A 1 105 ? 1.690 -11.808 -7.630 1.00 90.88 105 TYR A O 1
ATOM 828 N N . ILE A 1 106 ? 1.564 -9.650 -8.262 1.00 91.38 106 ILE A N 1
ATOM 829 C CA . ILE A 1 106 ? 0.693 -9.890 -9.426 1.00 91.38 106 ILE A CA 1
ATOM 830 C C . ILE A 1 106 ? 1.355 -10.852 -10.411 1.00 91.38 106 ILE A C 1
ATOM 832 O O . ILE A 1 106 ? 0.732 -11.840 -10.800 1.00 91.38 106 ILE A O 1
A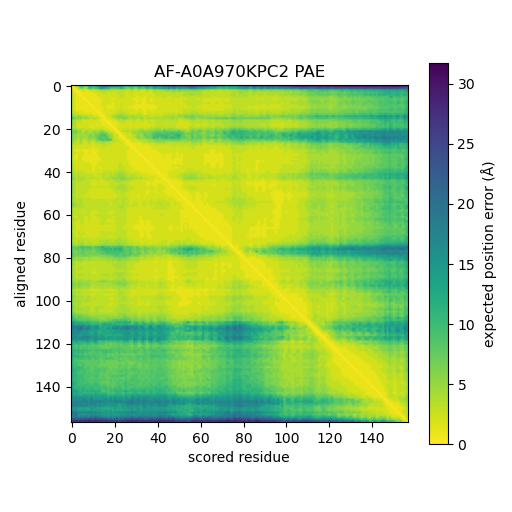TOM 836 N N . VAL A 1 107 ? 2.611 -10.596 -10.789 1.00 90.81 107 VAL A N 1
ATOM 837 C CA . VAL A 1 107 ? 3.328 -11.441 -11.755 1.00 90.81 107 VAL A CA 1
ATOM 838 C C . VAL A 1 107 ? 3.497 -12.861 -11.215 1.00 90.81 107 VAL A C 1
ATOM 840 O O . VAL A 1 107 ? 3.215 -13.818 -11.928 1.00 90.81 107 VAL A O 1
ATOM 843 N N . LYS A 1 108 ? 3.873 -13.020 -9.938 1.00 87.38 108 LYS A N 1
ATOM 844 C CA . LYS A 1 108 ? 4.004 -14.345 -9.305 1.00 87.38 108 LYS A CA 1
ATOM 845 C C . LYS A 1 108 ? 2.680 -15.094 -9.216 1.00 87.38 108 LYS A C 1
ATOM 847 O O . LYS A 1 108 ? 2.662 -16.310 -9.360 1.00 87.38 108 LYS A O 1
ATOM 852 N N . SER A 1 109 ? 1.581 -14.382 -8.987 1.00 87.81 109 SER A N 1
ATOM 853 C CA . SER A 1 109 ? 0.258 -14.997 -8.839 1.00 87.81 109 SER A CA 1
ATOM 854 C C . SER A 1 109 ? -0.355 -15.402 -10.184 1.00 87.81 109 SER A C 1
ATOM 856 O O . SER A 1 109 ? -1.176 -16.312 -10.219 1.00 87.81 109 SER A O 1
ATOM 858 N N . ASN A 1 110 ? 0.073 -14.774 -11.287 1.00 88.19 110 ASN A N 1
ATOM 859 C CA . ASN A 1 110 ? -0.478 -14.969 -12.636 1.00 88.19 110 ASN A CA 1
ATOM 860 C C . ASN A 1 110 ? 0.592 -15.399 -13.662 1.00 88.19 110 ASN A C 1
ATOM 862 O O . ASN A 1 110 ? 0.463 -15.132 -14.854 1.00 88.19 110 ASN A O 1
ATOM 866 N N . PHE A 1 111 ? 1.654 -16.079 -13.213 1.00 84.88 111 PHE A N 1
ATOM 867 C CA . PHE A 1 111 ? 2.831 -16.409 -14.035 1.00 84.88 111 PHE A CA 1
ATOM 868 C C . PHE A 1 111 ? 2.502 -17.210 -15.311 1.00 84.88 111 PHE A C 1
ATOM 870 O O . PHE A 1 111 ? 3.192 -17.110 -16.321 1.00 84.88 111 PHE A O 1
ATOM 877 N N . ARG A 1 112 ? 1.406 -17.981 -15.289 1.00 82.75 112 ARG A N 1
ATOM 878 C CA . ARG A 1 112 ? 0.944 -18.772 -16.439 1.00 82.75 112 ARG A CA 1
ATOM 879 C C . ARG A 1 112 ? 0.518 -17.915 -17.631 1.00 82.75 112 ARG A C 1
ATOM 881 O O . ARG A 1 112 ? 0.657 -18.365 -18.761 1.00 82.75 112 ARG A O 1
ATOM 888 N N . GLU A 1 113 ? -0.003 -16.715 -17.387 1.00 81.81 113 GLU A N 1
ATOM 889 C CA . GLU A 1 113 ? -0.490 -15.815 -18.441 1.00 81.81 113 GLU A CA 1
ATOM 890 C C . GLU A 1 113 ? 0.608 -14.884 -18.966 1.00 81.81 113 GLU A C 1
ATOM 892 O O . GLU A 1 113 ? 0.543 -14.437 -20.107 1.00 81.81 113 GLU A O 1
ATOM 897 N N . SER A 1 114 ? 1.632 -14.599 -18.157 1.00 75.81 114 SER A N 1
ATOM 898 C CA . SER A 1 114 ? 2.694 -13.649 -18.506 1.00 75.81 114 SER A CA 1
ATOM 899 C C . SER A 1 114 ? 3.842 -14.255 -19.316 1.00 75.81 114 SER A C 1
ATOM 901 O O . SER A 1 114 ? 4.689 -13.511 -19.804 1.00 75.81 114 SER A O 1
ATOM 903 N N . GLY A 1 115 ? 3.910 -15.586 -19.438 1.00 81.94 115 GLY A N 1
ATOM 904 C CA . GLY A 1 115 ? 5.064 -16.278 -20.027 1.00 81.94 115 GLY A CA 1
ATOM 905 C C . GLY A 1 115 ? 6.339 -16.162 -19.180 1.00 81.94 115 GLY A C 1
ATOM 906 O O . GLY A 1 115 ? 7.425 -16.469 -19.665 1.00 81.94 115 GLY A O 1
ATOM 907 N N . ILE A 1 116 ? 6.217 -15.708 -17.928 1.00 84.06 116 ILE A N 1
ATOM 908 C CA . ILE A 1 116 ? 7.327 -15.541 -16.987 1.00 84.06 116 ILE A CA 1
ATOM 909 C C . ILE A 1 116 ? 7.389 -16.774 -16.086 1.00 84.06 116 ILE A C 1
ATOM 911 O O . ILE A 1 116 ? 6.370 -17.234 -15.572 1.00 84.06 116 ILE A O 1
ATOM 915 N N . ASP A 1 117 ? 8.592 -17.299 -15.862 1.00 84.00 117 ASP A N 1
ATOM 916 C CA . ASP A 1 117 ? 8.784 -18.421 -14.947 1.00 84.00 117 ASP A CA 1
ATOM 917 C C . ASP A 1 117 ? 8.422 -18.038 -13.500 1.00 84.00 117 ASP A C 1
ATOM 919 O O . ASP A 1 117 ? 8.763 -16.957 -13.017 1.00 84.00 117 ASP A O 1
ATOM 923 N N . SER A 1 118 ? 7.760 -18.939 -12.771 1.00 79.94 118 SER A N 1
ATOM 924 C CA . SER A 1 118 ? 7.358 -18.713 -11.372 1.00 79.94 118 SER A CA 1
ATOM 925 C C . SER A 1 118 ? 8.527 -18.429 -10.412 1.00 79.94 118 SER A C 1
ATOM 927 O O . SER A 1 118 ? 8.340 -17.793 -9.372 1.00 79.94 118 SER A O 1
ATOM 929 N N . SER A 1 119 ? 9.733 -18.873 -10.768 1.00 84.88 119 SER A N 1
ATOM 930 C CA . SER A 1 119 ? 10.976 -18.699 -10.017 1.00 84.88 119 SER A CA 1
ATOM 931 C C . SER A 1 119 ? 11.723 -17.404 -10.353 1.00 84.88 119 SER A C 1
ATOM 933 O O . SER A 1 119 ? 12.841 -17.208 -9.873 1.00 84.88 119 SER A O 1
ATOM 935 N N . PHE A 1 120 ? 11.121 -16.493 -11.132 1.00 88.69 120 PHE A N 1
ATOM 936 C CA . PHE A 1 120 ? 11.778 -15.242 -11.493 1.00 88.69 120 PHE A CA 1
ATOM 937 C C . PHE A 1 120 ? 12.226 -14.449 -10.258 1.00 88.69 120 PHE A C 1
ATOM 939 O O . PHE A 1 120 ? 11.564 -14.389 -9.210 1.00 88.69 120 PHE A O 1
ATOM 946 N N . ARG A 1 121 ? 13.350 -13.762 -10.434 1.00 89.31 121 ARG A N 1
ATOM 947 C CA . ARG A 1 121 ? 13.858 -12.768 -9.497 1.00 89.31 121 ARG A CA 1
ATOM 948 C C . ARG A 1 121 ? 14.075 -11.456 -10.224 1.00 89.31 121 ARG A C 1
ATOM 950 O O . ARG A 1 121 ? 14.277 -11.428 -11.434 1.00 89.31 121 ARG A O 1
ATOM 957 N N . VAL A 1 122 ? 14.030 -10.374 -9.462 1.00 90.12 122 VAL A N 1
ATOM 958 C CA . VAL A 1 122 ? 14.448 -9.071 -9.967 1.00 90.12 122 VAL A CA 1
ATOM 959 C C . VAL A 1 122 ? 15.970 -9.085 -10.046 1.00 90.12 122 VAL A C 1
ATOM 961 O O . VAL A 1 122 ? 16.620 -9.427 -9.056 1.00 90.12 122 VAL A O 1
ATOM 964 N N . ALA A 1 123 ? 16.504 -8.787 -11.228 1.00 92.88 123 ALA A N 1
ATOM 965 C CA . ALA A 1 123 ? 17.934 -8.611 -11.428 1.00 92.88 123 ALA A CA 1
ATOM 966 C C . ALA A 1 123 ? 18.397 -7.339 -10.715 1.00 92.88 123 ALA A C 1
ATOM 968 O O . ALA A 1 123 ? 17.651 -6.357 -10.654 1.00 92.88 123 ALA A O 1
ATOM 969 N N . ASP A 1 124 ? 19.607 -7.364 -10.170 1.00 94.62 124 ASP A N 1
ATOM 970 C CA . ASP A 1 124 ? 20.219 -6.145 -9.652 1.00 94.62 124 ASP A CA 1
ATOM 971 C C . ASP A 1 124 ? 20.793 -5.277 -10.785 1.00 94.62 124 ASP A C 1
ATOM 973 O O . ASP A 1 124 ? 20.772 -5.642 -11.968 1.00 94.62 124 ASP A O 1
ATOM 977 N N . ASP A 1 125 ? 21.264 -4.083 -10.428 1.00 94.94 125 ASP A N 1
ATOM 978 C CA . ASP A 1 125 ? 21.761 -3.115 -11.403 1.00 94.94 125 ASP A CA 1
ATOM 979 C C . ASP A 1 125 ? 23.024 -3.608 -12.126 1.00 94.94 125 ASP A C 1
ATOM 981 O O . ASP A 1 125 ? 23.190 -3.330 -13.314 1.00 94.94 125 ASP A O 1
ATOM 985 N N . ASN A 1 126 ? 23.886 -4.377 -11.451 1.00 96.19 126 ASN A N 1
ATOM 986 C CA . ASN A 1 126 ? 25.116 -4.901 -12.045 1.00 96.19 126 ASN A CA 1
ATOM 987 C C . ASN A 1 126 ? 24.803 -6.020 -13.036 1.00 96.19 126 ASN A C 1
ATOM 989 O O . ASN A 1 126 ? 25.307 -6.014 -14.155 1.00 96.19 126 ASN A O 1
ATOM 993 N N . GLU A 1 127 ? 23.934 -6.953 -12.653 1.00 96.31 127 GLU A N 1
ATOM 994 C CA . GLU A 1 127 ? 23.450 -8.012 -13.539 1.00 96.31 127 GLU A CA 1
ATOM 995 C C . GLU A 1 127 ? 22.764 -7.423 -14.767 1.00 96.31 127 GLU A C 1
ATOM 997 O O . GLU A 1 127 ? 23.034 -7.827 -15.896 1.00 96.31 127 GLU A O 1
ATOM 1002 N N . THR A 1 128 ? 21.914 -6.417 -14.554 1.00 96.50 128 THR A N 1
ATOM 1003 C CA . THR A 1 128 ? 21.230 -5.717 -15.641 1.00 96.50 128 THR A CA 1
ATOM 1004 C C . THR A 1 128 ? 22.226 -5.030 -16.572 1.00 96.50 128 THR A C 1
ATOM 1006 O O . THR A 1 128 ? 22.024 -5.039 -17.785 1.00 96.50 128 THR A O 1
ATOM 1009 N N . LEU A 1 129 ? 23.291 -4.428 -16.033 1.00 97.25 129 LEU A N 1
ATOM 1010 C CA . LEU A 1 129 ? 24.329 -3.774 -16.828 1.00 97.25 129 LEU A CA 1
ATOM 1011 C C . LEU A 1 129 ? 25.101 -4.781 -17.689 1.00 97.25 129 LEU A C 1
ATOM 1013 O O . LEU A 1 129 ? 25.294 -4.526 -18.875 1.00 97.25 129 LEU A O 1
ATOM 1017 N N . LEU A 1 130 ? 25.487 -5.923 -17.114 1.00 97.44 130 LEU A N 1
ATOM 1018 C CA . LEU A 1 130 ? 26.201 -6.982 -17.830 1.00 97.44 130 LEU A CA 1
ATOM 1019 C C . LEU A 1 130 ? 25.345 -7.571 -18.957 1.00 97.44 130 LEU A C 1
ATOM 1021 O O . LEU A 1 130 ? 25.777 -7.571 -20.106 1.00 97.44 130 LEU A O 1
ATOM 1025 N N . ILE A 1 131 ? 24.099 -7.955 -18.659 1.00 96.69 131 ILE A N 1
ATOM 1026 C CA . ILE A 1 131 ? 23.168 -8.512 -19.655 1.00 96.69 131 ILE A CA 1
ATOM 1027 C C . ILE A 1 131 ? 22.906 -7.502 -20.781 1.00 96.69 131 ILE A C 1
ATOM 1029 O O . ILE A 1 131 ? 22.841 -7.871 -21.951 1.00 96.69 131 ILE A O 1
ATOM 1033 N N . LYS A 1 132 ? 22.758 -6.210 -20.454 1.00 97.25 132 LYS A N 1
ATOM 1034 C CA . LYS A 1 132 ? 22.592 -5.160 -21.470 1.00 97.25 132 LYS A CA 1
ATOM 1035 C C . LYS A 1 132 ? 23.815 -5.027 -22.370 1.00 97.25 132 LYS A C 1
ATOM 1037 O O . LYS A 1 132 ? 23.622 -4.794 -23.556 1.00 97.25 132 LYS A O 1
ATOM 1042 N N . GLY A 1 133 ? 25.024 -5.143 -21.818 1.00 97.00 133 GLY A N 1
ATOM 1043 C CA . GLY A 1 133 ? 26.267 -5.118 -22.588 1.00 97.00 133 GLY A CA 1
ATOM 1044 C C . GLY A 1 133 ? 26.334 -6.273 -23.583 1.00 97.00 133 GLY A C 1
ATOM 1045 O O . GLY A 1 133 ? 26.460 -6.032 -24.776 1.00 97.00 133 GLY A O 1
ATOM 1046 N N . GLU A 1 134 ? 26.116 -7.502 -23.109 1.00 97.56 134 GLU A N 1
ATOM 1047 C CA . GLU A 1 134 ? 26.112 -8.705 -23.957 1.00 97.56 134 GLU A CA 1
ATOM 1048 C C . GLU A 1 134 ? 25.088 -8.600 -25.098 1.00 97.56 134 GLU A C 1
ATOM 1050 O O . GLU A 1 134 ? 25.411 -8.818 -26.265 1.00 97.56 134 GLU A O 1
ATOM 1055 N N . VAL A 1 135 ? 23.853 -8.191 -24.784 1.00 97.50 135 VAL A N 1
ATOM 1056 C CA . VAL A 1 135 ? 22.801 -8.013 -25.797 1.00 97.50 135 VAL A CA 1
ATOM 1057 C C . VAL A 1 135 ? 23.135 -6.876 -26.763 1.00 97.50 135 VAL A C 1
ATOM 1059 O O . VAL A 1 135 ? 22.811 -6.969 -27.948 1.00 97.50 135 VAL A O 1
ATOM 1062 N N . LEU A 1 136 ? 23.750 -5.792 -26.283 1.00 95.94 136 LEU A N 1
ATOM 1063 C CA . LEU A 1 136 ? 24.152 -4.676 -27.134 1.00 95.94 136 LEU A CA 1
ATOM 1064 C C . LEU A 1 136 ? 25.211 -5.122 -28.141 1.00 95.94 136 LEU A C 1
ATOM 1066 O O . LEU A 1 136 ? 25.031 -4.858 -29.328 1.00 95.94 136 LEU A O 1
ATOM 1070 N N . ASP A 1 137 ? 26.247 -5.829 -27.694 1.00 95.50 137 ASP A N 1
ATOM 1071 C CA . ASP A 1 137 ? 27.311 -6.339 -28.561 1.00 95.50 137 ASP A CA 1
ATOM 1072 C C . ASP A 1 137 ? 26.734 -7.260 -29.649 1.00 95.50 137 ASP A C 1
ATOM 1074 O O . ASP A 1 137 ? 26.953 -7.020 -30.838 1.00 95.50 137 ASP A O 1
ATOM 1078 N N . GLU A 1 138 ? 25.878 -8.221 -29.279 1.00 96.38 138 GLU A N 1
ATOM 1079 C CA . GLU A 1 138 ? 25.206 -9.101 -30.248 1.00 96.38 138 GLU A CA 1
ATOM 1080 C C . GLU A 1 138 ? 24.346 -8.336 -31.267 1.00 96.38 138 GLU A C 1
ATOM 1082 O O . GLU A 1 138 ? 24.253 -8.709 -32.442 1.00 96.38 138 GLU A O 1
ATOM 1087 N N . VAL A 1 139 ? 23.636 -7.297 -30.818 1.00 94.69 139 VAL A N 1
ATOM 1088 C CA . VAL A 1 139 ? 22.800 -6.475 -31.698 1.00 94.69 139 VAL A CA 1
ATOM 1089 C C . VAL A 1 139 ? 23.678 -5.668 -32.649 1.00 94.69 139 VAL A C 1
ATOM 1091 O O . VAL A 1 139 ? 23.372 -5.626 -33.842 1.00 94.69 139 VAL A O 1
ATOM 1094 N N . LEU A 1 140 ? 24.757 -5.058 -32.154 1.00 92.94 140 LEU A N 1
ATOM 1095 C CA . LEU A 1 140 ? 25.692 -4.291 -32.973 1.00 92.94 140 LEU A CA 1
ATOM 1096 C C . LEU A 1 140 ? 26.336 -5.182 -34.037 1.00 92.94 140 LEU A C 1
ATOM 1098 O O . LEU A 1 140 ? 26.286 -4.824 -35.213 1.00 92.94 140 LEU A O 1
ATOM 1102 N N . GLU A 1 141 ? 26.856 -6.356 -33.670 1.00 92.94 141 GLU A N 1
ATOM 1103 C CA . GLU A 1 141 ? 27.446 -7.316 -34.616 1.00 92.94 141 GLU A CA 1
ATOM 1104 C C . GLU A 1 141 ? 26.472 -7.676 -35.748 1.00 92.94 141 GLU A C 1
ATOM 1106 O O . GLU A 1 141 ? 26.808 -7.545 -36.928 1.00 92.94 141 GLU A O 1
ATOM 1111 N N . LYS A 1 142 ? 25.218 -8.012 -35.412 1.00 94.12 142 LYS A N 1
ATOM 1112 C CA . LYS A 1 142 ? 24.167 -8.313 -36.405 1.00 94.12 142 LYS A CA 1
ATOM 1113 C C . LYS A 1 142 ? 23.903 -7.158 -37.374 1.00 94.12 142 LYS A C 1
ATOM 1115 O O . LYS A 1 142 ? 23.510 -7.396 -38.518 1.00 94.12 142 LYS A O 1
ATOM 1120 N N . TRP A 1 143 ? 24.047 -5.909 -36.936 1.00 93.06 143 TRP A N 1
ATOM 1121 C CA . TRP A 1 143 ? 23.866 -4.737 -37.798 1.00 93.06 143 TRP A CA 1
ATOM 1122 C C . TRP A 1 143 ? 25.114 -4.410 -38.622 1.00 93.06 143 TRP A C 1
ATOM 1124 O O . TRP A 1 143 ? 24.973 -4.058 -39.797 1.00 93.06 143 TRP A O 1
ATOM 1134 N N . TYR A 1 144 ? 26.314 -4.622 -38.074 1.00 90.50 144 TYR A N 1
ATOM 1135 C CA . TYR A 1 144 ? 27.567 -4.557 -38.830 1.00 90.50 144 TYR A CA 1
ATOM 1136 C C . TYR A 1 144 ? 27.564 -5.545 -40.007 1.00 90.50 144 TYR A C 1
ATOM 1138 O O . TYR A 1 144 ? 27.903 -5.168 -4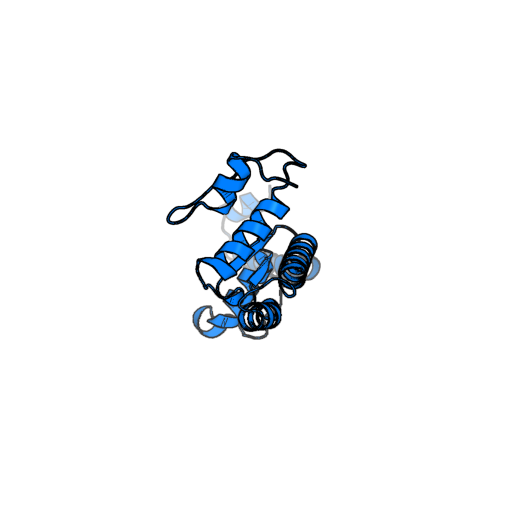1.132 1.00 90.50 144 TYR A O 1
ATOM 1146 N N . GLU A 1 145 ? 27.103 -6.781 -39.794 1.00 93.50 145 GLU A N 1
ATOM 1147 C CA . GLU A 1 145 ? 27.000 -7.804 -40.847 1.00 93.50 145 GLU A CA 1
ATOM 1148 C C . GLU A 1 145 ? 26.040 -7.418 -41.982 1.00 93.50 145 GLU A C 1
ATOM 1150 O O . GLU A 1 145 ? 26.296 -7.720 -43.151 1.00 93.50 145 GLU A O 1
ATOM 1155 N N . LYS A 1 146 ? 24.949 -6.711 -41.660 1.00 93.81 146 LYS A N 1
ATOM 1156 C CA . LYS A 1 146 ? 23.966 -6.232 -42.647 1.00 93.81 146 LYS A CA 1
ATOM 1157 C C . LYS A 1 146 ? 24.490 -5.101 -43.529 1.00 93.81 146 LYS A C 1
ATOM 1159 O O . LYS A 1 146 ? 23.887 -4.836 -44.568 1.00 93.81 146 LYS A O 1
ATOM 1164 N N . LYS A 1 147 ? 25.590 -4.452 -43.134 1.00 89.38 147 LYS A N 1
ATOM 1165 C CA . LYS A 1 147 ? 26.210 -3.325 -43.844 1.00 89.38 147 LYS A CA 1
ATOM 1166 C C . LYS A 1 147 ? 25.241 -2.178 -44.143 1.00 89.38 147 LYS A C 1
ATOM 1168 O O . LYS A 1 147 ? 25.283 -1.601 -45.229 1.00 89.38 147 LYS A O 1
ATOM 1173 N N . ASP A 1 148 ? 24.354 -1.867 -43.200 1.00 89.19 148 ASP A N 1
ATOM 1174 C CA . ASP A 1 148 ? 23.405 -0.764 -43.352 1.00 89.19 148 ASP A CA 1
ATOM 1175 C C . ASP A 1 148 ? 24.141 0.592 -43.260 1.00 89.19 148 ASP A C 1
ATOM 1177 O O . ASP A 1 148 ? 24.711 0.905 -42.210 1.00 89.19 148 ASP A O 1
ATOM 1181 N N . PRO A 1 149 ? 24.119 1.435 -44.313 1.00 87.31 149 PRO A N 1
ATOM 1182 C CA . PRO A 1 149 ? 24.779 2.739 -44.291 1.00 87.31 149 PRO A CA 1
ATOM 1183 C C . PRO A 1 149 ? 24.261 3.683 -43.198 1.00 87.31 149 PRO A C 1
ATOM 1185 O O . PRO A 1 149 ? 25.010 4.525 -42.709 1.00 87.31 149 PRO A O 1
ATOM 1188 N N . HIS A 1 150 ? 22.987 3.565 -42.805 1.00 89.44 150 HIS A N 1
ATOM 1189 C CA . HIS A 1 150 ? 22.411 4.406 -41.750 1.00 89.44 150 HIS A CA 1
ATOM 1190 C C . HIS A 1 150 ? 22.949 4.005 -40.377 1.00 89.44 150 HIS A C 1
ATOM 1192 O O . HIS A 1 150 ? 23.142 4.861 -39.519 1.00 89.44 150 HIS A O 1
ATOM 1198 N N . PHE A 1 151 ? 23.222 2.713 -40.186 1.00 90.81 151 PHE A N 1
ATOM 1199 C CA . PHE A 1 151 ? 23.826 2.199 -38.966 1.00 90.81 151 PHE A CA 1
ATOM 1200 C C . PHE A 1 151 ? 25.295 2.617 -38.839 1.00 90.81 151 PHE A C 1
ATOM 1202 O O . PHE A 1 151 ? 25.691 3.081 -37.775 1.00 90.81 151 PHE A O 1
ATOM 1209 N N . PHE A 1 152 ? 26.088 2.547 -39.914 1.00 89.69 152 PHE A N 1
ATOM 1210 C CA . PHE A 1 152 ? 27.479 3.026 -39.873 1.00 89.69 152 PHE A CA 1
ATOM 1211 C C . PHE A 1 152 ? 27.565 4.506 -39.509 1.00 89.69 152 PHE A C 1
ATOM 1213 O O . PHE A 1 152 ? 28.302 4.868 -38.599 1.00 89.69 152 PHE A O 1
ATOM 1220 N N . ASN A 1 153 ? 26.712 5.339 -40.110 1.00 89.19 153 ASN A N 1
ATOM 1221 C CA . ASN A 1 153 ? 26.637 6.756 -39.759 1.00 89.19 153 ASN A CA 1
ATOM 1222 C C . ASN A 1 153 ? 26.246 7.008 -38.293 1.00 89.19 153 ASN A C 1
ATOM 1224 O O . ASN A 1 153 ? 26.571 8.068 -37.779 1.00 89.19 153 ASN A O 1
ATOM 1228 N N . LEU A 1 154 ? 25.524 6.088 -37.641 1.00 88.25 154 LEU A N 1
ATOM 1229 C CA . LEU A 1 154 ? 25.128 6.208 -36.235 1.00 88.25 154 LEU A CA 1
ATOM 1230 C C . LEU A 1 154 ? 26.265 5.834 -35.274 1.00 88.25 154 LEU A C 1
ATOM 1232 O O . LEU A 1 154 ? 26.368 6.430 -34.207 1.00 88.25 154 LEU A O 1
ATOM 1236 N N . VAL A 1 155 ? 27.065 4.818 -35.612 1.00 86.12 155 VAL A N 1
ATOM 1237 C CA . VAL A 1 155 ? 28.106 4.278 -34.716 1.00 86.12 155 VAL A CA 1
ATOM 1238 C C . VAL A 1 155 ? 29.468 4.952 -34.928 1.00 86.12 155 VAL A C 1
ATOM 1240 O O . VAL A 1 155 ? 30.298 4.944 -34.023 1.00 86.12 155 VAL A O 1
ATOM 1243 N N . GLU A 1 156 ? 29.703 5.552 -36.099 1.00 78.25 156 GLU A N 1
ATOM 1244 C CA . GLU A 1 156 ? 30.944 6.275 -36.428 1.00 78.25 156 GLU A CA 1
ATOM 1245 C C . GLU A 1 156 ? 30.912 7.778 -36.074 1.00 78.25 156 GLU A C 1
ATOM 1247 O O . GLU A 1 156 ? 31.931 8.458 -36.223 1.00 78.25 156 GLU A O 1
ATOM 1252 N N . THR A 1 157 ? 29.775 8.302 -35.596 1.00 57.28 157 THR A N 1
ATOM 1253 C CA . THR A 1 157 ? 29.649 9.646 -34.984 1.00 57.28 157 THR A CA 1
ATOM 1254 C C . THR A 1 157 ? 29.797 9.608 -33.475 1.00 57.28 157 THR A C 1
ATOM 1256 O O . THR A 1 157 ? 30.499 10.498 -32.943 1.00 57.28 157 THR A O 1
#

pLDDT: mean 92.86, std 5.77, range [57.28, 97.56]

Sequence (157 aa):
MAWTDEQLEAINHRGKNLLVAAAAGSGKTSVLVERIIKRILDDNIDVDKLLIVTFTRDAAAEMKERIYASIQSRLKDSDNPRRLLQQQALLSKAHISTISSFCQYIVKSNFRESGIDSSFRVADDNETLLIKGEVLDEVLEKWYEKKDPHFFNLVET

Nearest PDB structures (foldseek):
  4cej-assembly1_A  TM=9.505E-01  e=2.189E-09  Bacillus subtilis subsp. subtilis str. 168
  4cei-assembly1_A  TM=9.298E-01  e=2.308E-09  Bacillus subtilis subsp. subtilis str. 168
  4ceh-assembly1_A  TM=9.567E-01  e=5.419E-09  Bacillus subtilis subsp. subtilis str. 168
  3u4q-assembly1_A  TM=9.529E-01  e=3.898E-08  Bacillus subtilis
  1qhh-assembly1_A  TM=7.358E-01  e=2.245E-06  Geobacillus stearothermophilus

Foldseek 3Di:
DDDDPVLVCLLPDDDDDDDDDDDPPNCVLVSVLS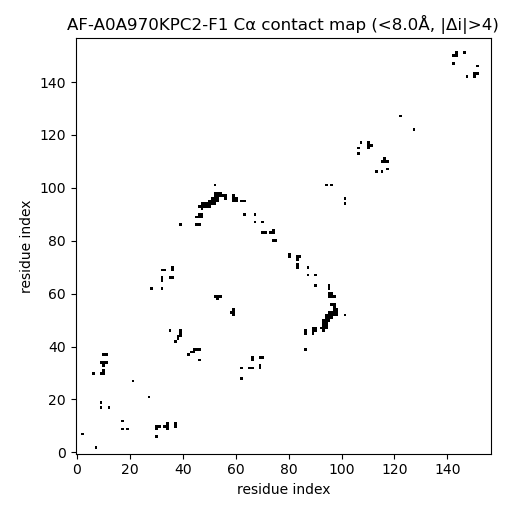SLVCCCPVVVDAQQPDAAADADQVSLVVSLVSNLVVLVVCCVVDPCNVSSVVNNVCSVNHNRGHPVVVVLVVCLVPVVVVVHDNPDDDDDPVRVVVVCVVVVVVVLVVVVVVVDPVSCVVVVD

Solvent-accessible surface area (backbone atoms only — not comparable to full-atom values): 9393 Å² total; per-residue (Å²): 134,85,76,52,73,68,47,48,48,68,36,66,67,72,99,68,91,84,86,86,88,74,64,90,91,71,47,65,68,59,40,52,44,51,25,50,51,44,41,40,66,75,69,66,41,59,54,50,79,42,83,43,73,33,92,40,65,65,57,16,52,51,50,53,50,51,44,49,52,56,46,58,69,43,46,84,80,41,98,54,43,67,60,48,54,52,40,60,63,34,52,80,69,24,46,59,30,22,59,69,57,50,52,51,50,52,49,57,77,43,20,87,81,70,79,46,65,76,82,69,74,86,74,51,73,66,58,49,50,52,55,49,49,57,53,45,52,57,50,49,52,60,47,60,75,67,64,45,69,73,55,51,62,63,75,77,106